Protein AF-A0A4Q6F497-F1 (afdb_monomer)

pLDDT: mean 84.54, std 14.27, range [43.69, 97.69]

Nearest PDB structures (foldseek):
  8fdb-assembly1_A  TM=6.040E-01  e=4.343E-02  Shewanella denitrificans OS217
  6r4f-assembly1_A  TM=5.691E-01  e=4.961E-02  Homo sapiens
  6svq-assembly1_A  TM=5.811E-01  e=2.007E-01  Homo sapiens
  6r4e-assembly1_A  TM=5.664E-01  e=3.199E-01  Homo sapiens
  6r4i-assembly1_A  TM=5.795E-01  e=5.097E-01  Homo sapiens

Radius of gyration: 20.99 Å; Cα contacts (8 Å, |Δi|>4): 138; chains: 1; bounding box: 47×22×64 Å

Foldseek 3Di:
DAEEEEEQDCVPDDPDDDRYHYDYLVCCVPPVVNQQDLAYEYEYPYPDCDPPDSSVVSQVSNVVSNHHYVVHNVVSVVCVPPDPVVVCVVVVVVVVCVVCVPPPDPDDDD

Sequence (110 aa):
MKNLIVVESVDEWPKQLGDFEVVSDIDYFIEDHFQESKNYRVFNLCRSYRYQTSGYYVSLLAAARGQKPIPSLSTIQEMKTKAFVKITSDNLDALVQKSLADIKSDTFEL

Solvent-accessible surface area (backbone atoms only — not comparable to full-atom values): 6392 Å² total; per-residue (Å²): 122,48,45,34,36,34,21,78,58,58,86,87,46,74,96,69,56,83,86,41,47,78,42,30,49,66,54,61,71,69,42,61,75,62,63,77,47,46,54,37,37,33,38,61,62,34,95,44,64,49,86,95,30,70,38,32,49,53,23,45,50,29,47,75,51,57,24,49,31,40,65,36,52,68,55,50,54,52,53,59,70,64,60,56,57,55,65,50,44,62,56,46,53,53,50,51,52,62,71,49,65,82,63,90,62,101,71,88,87,134

Structure (mmCIF, N/CA/C/O backbone):
data_AF-A0A4Q6F497-F1
#
_entry.id   AF-A0A4Q6F497-F1
#
loop_
_atom_site.group_PDB
_atom_site.id
_atom_site.type_symbol
_atom_site.label_atom_id
_atom_site.label_alt_id
_atom_site.label_comp_id
_atom_site.label_asym_id
_atom_site.label_entity_id
_atom_site.label_seq_id
_atom_site.pdbx_PDB_ins_code
_atom_site.Cartn_x
_atom_site.Cartn_y
_atom_site.Cartn_z
_atom_site.occupancy
_atom_site.B_iso_or_equiv
_atom_site.auth_seq_id
_atom_site.auth_comp_id
_atom_site.auth_asym_id
_atom_site.auth_atom_id
_atom_site.pdbx_PDB_model_num
ATOM 1 N N . MET A 1 1 ? 5.674 11.459 -14.093 1.00 83.69 1 MET A N 1
ATOM 2 C CA . MET A 1 1 ? 5.154 10.814 -12.875 1.00 83.69 1 MET A CA 1
ATOM 3 C C . MET A 1 1 ? 4.195 9.730 -13.308 1.00 83.69 1 MET A C 1
ATOM 5 O O . MET A 1 1 ? 3.256 10.054 -14.019 1.00 83.69 1 MET A O 1
ATOM 9 N N . LYS A 1 2 ? 4.498 8.470 -12.993 1.00 92.81 2 LYS A N 1
ATOM 10 C CA . LYS A 1 2 ? 3.705 7.294 -13.373 1.00 92.81 2 LYS A CA 1
ATOM 11 C C . LYS A 1 2 ? 2.651 7.010 -12.300 1.00 92.81 2 LYS A C 1
ATOM 13 O O . LYS A 1 2 ? 2.933 7.213 -11.116 1.00 92.81 2 LYS A O 1
ATOM 18 N N . ASN A 1 3 ? 1.465 6.565 -12.704 1.00 94.75 3 ASN A N 1
ATOM 19 C CA . ASN A 1 3 ? 0.407 6.165 -11.781 1.00 94.75 3 ASN A CA 1
ATOM 20 C C . ASN A 1 3 ? 0.446 4.647 -11.604 1.00 94.75 3 ASN A C 1
ATOM 22 O O . ASN A 1 3 ? 0.376 3.914 -12.586 1.00 94.75 3 ASN A O 1
ATOM 26 N N . LEU A 1 4 ? 0.551 4.206 -10.357 1.00 94.94 4 LEU A N 1
ATOM 27 C CA . LEU A 1 4 ? 0.640 2.800 -9.985 1.00 94.94 4 LEU A CA 1
ATOM 28 C C . LEU A 1 4 ? -0.489 2.480 -9.013 1.00 94.94 4 LEU A C 1
ATOM 30 O O . LEU A 1 4 ? -0.647 3.192 -8.026 1.00 94.94 4 LEU A O 1
ATOM 34 N N . ILE A 1 5 ? -1.254 1.432 -9.271 1.00 95.75 5 ILE A N 1
ATOM 35 C CA . ILE A 1 5 ? -2.236 0.863 -8.353 1.00 95.75 5 ILE A CA 1
ATOM 36 C C . ILE A 1 5 ? -1.633 -0.398 -7.749 1.00 95.75 5 ILE A C 1
ATOM 38 O O . ILE A 1 5 ? -1.172 -1.273 -8.476 1.00 95.75 5 ILE A O 1
ATOM 42 N N . VAL A 1 6 ? -1.660 -0.489 -6.423 1.00 96.25 6 VAL A N 1
ATOM 43 C CA . VAL A 1 6 ? -1.170 -1.656 -5.682 1.00 96.25 6 VAL A CA 1
ATOM 44 C C . VAL A 1 6 ? -2.338 -2.308 -4.957 1.00 96.25 6 VAL A C 1
ATOM 46 O O . VAL A 1 6 ? -3.076 -1.628 -4.236 1.00 96.25 6 VAL A O 1
ATOM 49 N N . VAL A 1 7 ? -2.517 -3.610 -5.172 1.00 95.81 7 VAL A N 1
ATOM 50 C CA . VAL A 1 7 ? -3.662 -4.406 -4.698 1.00 95.81 7 VAL A CA 1
ATOM 51 C C . VAL A 1 7 ? -3.186 -5.742 -4.128 1.00 95.81 7 VAL A C 1
ATOM 53 O O . VAL A 1 7 ? -2.109 -6.205 -4.464 1.00 95.81 7 VAL A O 1
ATOM 56 N N . GLU A 1 8 ? -3.974 -6.394 -3.271 1.00 93.81 8 GLU A N 1
ATOM 57 C CA . GLU A 1 8 ? -3.596 -7.714 -2.714 1.00 93.81 8 GLU A CA 1
ATOM 58 C C . GLU A 1 8 ? -3.767 -8.861 -3.726 1.00 93.81 8 GLU A C 1
ATOM 60 O O . GLU A 1 8 ? -3.072 -9.869 -3.666 1.00 93.81 8 GLU A O 1
ATOM 65 N N . SER A 1 9 ? -4.707 -8.727 -4.664 1.00 91.25 9 SER A N 1
ATOM 66 C CA . SER A 1 9 ? -4.927 -9.690 -5.743 1.00 91.25 9 SER A CA 1
ATOM 67 C C . SER A 1 9 ? -5.299 -8.939 -7.011 1.00 91.25 9 SER A C 1
ATOM 69 O O . SER A 1 9 ? -6.237 -8.141 -7.016 1.00 91.25 9 SER A O 1
ATOM 71 N N . VAL A 1 10 ? -4.555 -9.196 -8.084 1.00 90.25 10 VAL A N 1
ATOM 72 C CA . VAL A 1 10 ? -4.787 -8.595 -9.403 1.00 90.25 10 VAL A CA 1
ATOM 73 C C . VAL A 1 10 ? -5.961 -9.237 -10.147 1.00 90.25 10 VAL A C 1
ATOM 75 O O . VAL A 1 10 ? -6.502 -8.621 -11.060 1.00 90.25 10 VAL A O 1
ATOM 78 N N . ASP A 1 11 ? -6.402 -10.433 -9.741 1.00 88.00 11 ASP A N 1
ATOM 79 C CA . ASP A 1 11 ? -7.484 -11.175 -10.409 1.00 88.00 11 ASP A CA 1
ATOM 80 C C . ASP A 1 11 ? -8.843 -10.467 -10.298 1.00 88.00 11 ASP A C 1
ATOM 82 O O . ASP A 1 11 ? -9.714 -10.624 -11.153 1.00 88.00 11 ASP A O 1
ATOM 86 N N . GLU A 1 12 ? -9.016 -9.656 -9.252 1.00 83.19 12 GLU A N 1
ATOM 87 C CA . GLU A 1 12 ? -10.222 -8.858 -9.004 1.00 83.19 12 GLU A CA 1
ATOM 88 C C . GLU A 1 12 ? -10.207 -7.508 -9.745 1.00 83.19 12 GLU A C 1
ATOM 90 O O . GLU A 1 12 ? -11.148 -6.721 -9.617 1.00 83.19 12 GLU A O 1
ATOM 95 N N . TRP A 1 13 ? -9.155 -7.224 -10.523 1.00 84.38 13 TRP A N 1
ATOM 96 C CA . TRP A 1 13 ? -8.945 -5.939 -11.185 1.00 84.38 13 TRP A CA 1
ATOM 97 C C . TRP A 1 13 ? -9.036 -6.038 -12.713 1.00 84.38 13 TRP A C 1
ATOM 99 O O . TRP A 1 13 ? -8.640 -7.039 -13.315 1.00 84.38 13 TRP A O 1
ATOM 109 N N . PRO A 1 14 ? -9.532 -4.987 -13.392 1.00 81.88 14 PRO A N 1
ATOM 110 C CA . PRO A 1 14 ? -9.475 -4.918 -14.846 1.00 81.88 14 PRO A CA 1
ATOM 111 C C . PRO A 1 14 ? -8.024 -5.004 -15.330 1.00 81.88 14 PRO A C 1
ATOM 113 O O . PRO A 1 14 ? -7.167 -4.265 -14.850 1.00 81.88 14 PRO A O 1
ATOM 116 N N . LYS A 1 15 ? -7.760 -5.843 -16.340 1.00 68.44 15 LYS A N 1
ATOM 117 C CA . LYS A 1 15 ? -6.412 -6.016 -16.921 1.00 68.44 15 LYS A CA 1
ATOM 118 C C . LYS A 1 15 ? -5.808 -4.729 -17.492 1.00 68.44 15 LYS A C 1
ATOM 120 O O . LYS A 1 15 ? -4.599 -4.655 -17.672 1.00 68.44 15 LYS A O 1
ATOM 125 N N . GLN A 1 16 ? -6.639 -3.736 -17.809 1.00 66.69 16 GLN A N 1
ATOM 126 C CA . GLN A 1 16 ? -6.189 -2.430 -18.266 1.00 66.69 16 GLN A CA 1
ATOM 127 C C . GLN A 1 16 ? -7.110 -1.349 -17.703 1.00 66.69 16 GLN A C 1
ATOM 129 O O . GLN A 1 16 ? -8.311 -1.337 -17.980 1.00 66.69 16 GLN A O 1
ATOM 134 N N . LEU A 1 17 ? -6.543 -0.443 -16.908 1.00 79.38 17 LEU A N 1
ATOM 135 C CA . LEU A 1 17 ? -7.250 0.687 -16.316 1.00 79.38 17 LEU A CA 1
ATOM 136 C C . LEU A 1 17 ? -6.627 1.993 -16.824 1.00 79.38 17 LEU A C 1
ATOM 138 O O . LEU A 1 17 ? -5.937 2.695 -16.094 1.00 79.38 17 LEU A O 1
ATOM 142 N N . GLY A 1 18 ? -6.835 2.302 -18.106 1.00 85.75 18 GLY A N 1
ATOM 143 C CA . GLY A 1 18 ? -6.256 3.492 -18.740 1.00 85.75 18 GLY A CA 1
ATOM 144 C C . GLY A 1 18 ? -4.728 3.538 -18.607 1.00 85.75 18 GLY A C 1
ATOM 145 O O . GLY A 1 18 ? -4.055 2.563 -18.929 1.00 85.75 18 GLY A O 1
ATOM 146 N N . ASP A 1 19 ? -4.205 4.657 -18.098 1.00 87.06 19 ASP A N 1
ATOM 147 C CA . ASP A 1 19 ? -2.765 4.901 -17.904 1.00 87.06 19 ASP A CA 1
ATOM 148 C C . ASP A 1 19 ? -2.224 4.398 -16.548 1.00 87.06 19 ASP A C 1
ATOM 150 O O . ASP A 1 19 ? -1.155 4.828 -16.101 1.00 87.06 19 ASP A O 1
ATOM 154 N N . PHE A 1 20 ? -2.982 3.554 -15.842 1.00 90.81 20 PHE A N 1
ATOM 155 C CA . PHE A 1 20 ? -2.573 2.997 -14.556 1.00 90.81 20 PHE A CA 1
ATOM 156 C C . PHE A 1 20 ? -1.972 1.609 -14.739 1.00 90.81 20 PHE A C 1
ATOM 158 O O . PHE A 1 20 ? -2.583 0.712 -15.320 1.00 90.81 20 PHE A O 1
ATOM 165 N N . GLU A 1 21 ? -0.786 1.432 -14.175 1.00 91.88 21 GLU A N 1
ATOM 166 C CA . GLU A 1 21 ? -0.180 0.124 -13.972 1.00 91.88 21 GLU A CA 1
ATOM 167 C C . GLU A 1 21 ? -0.785 -0.493 -12.705 1.00 91.88 21 GLU A C 1
ATOM 169 O O . GLU A 1 21 ? -0.828 0.173 -11.672 1.00 91.88 21 GLU A O 1
ATOM 174 N N . VAL A 1 22 ? -1.306 -1.719 -12.783 1.00 93.44 22 VAL A N 1
ATOM 175 C CA . VAL A 1 22 ? -1.898 -2.434 -11.640 1.00 93.44 22 VAL A CA 1
ATOM 176 C C . VAL A 1 22 ? -0.983 -3.595 -11.287 1.00 93.44 22 VAL A C 1
ATOM 178 O O . VAL A 1 22 ? -0.715 -4.436 -12.141 1.00 93.44 22 VAL A O 1
ATOM 181 N N . VAL A 1 23 ? -0.525 -3.650 -10.039 1.00 94.50 23 VAL A N 1
ATOM 182 C CA . VAL A 1 23 ? 0.379 -4.698 -9.548 1.00 94.50 23 VAL A CA 1
ATOM 183 C C . VAL A 1 23 ? -0.078 -5.254 -8.212 1.00 94.50 23 VAL A C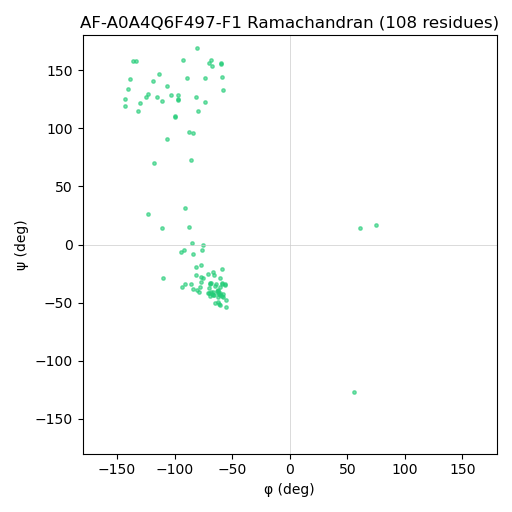 1
ATOM 185 O O . VAL A 1 23 ? -0.800 -4.588 -7.460 1.00 94.50 23 VAL A O 1
ATOM 188 N N . SER A 1 24 ? 0.368 -6.471 -7.905 1.00 96.06 24 SER A N 1
ATOM 189 C CA . SER A 1 24 ? 0.188 -7.014 -6.567 1.00 96.06 24 SER A CA 1
ATOM 190 C C . SER A 1 24 ? 1.084 -6.287 -5.554 1.00 96.06 24 SER A C 1
ATOM 192 O O . SER A 1 24 ? 2.111 -5.694 -5.896 1.00 96.06 24 SER A O 1
ATOM 194 N N . ASP A 1 25 ? 0.702 -6.323 -4.283 1.00 96.44 25 ASP A N 1
ATOM 195 C CA . ASP A 1 25 ? 1.526 -5.851 -3.173 1.00 96.44 25 ASP A CA 1
ATOM 196 C C . ASP A 1 25 ? 2.854 -6.615 -3.071 1.00 96.44 25 ASP A C 1
ATOM 198 O O . ASP A 1 25 ? 3.886 -6.002 -2.795 1.00 96.44 25 ASP A O 1
ATOM 202 N N . ILE A 1 26 ? 2.846 -7.917 -3.364 1.00 95.94 26 ILE A N 1
ATOM 203 C CA . ILE A 1 26 ? 4.040 -8.767 -3.434 1.00 95.94 26 ILE A CA 1
ATOM 204 C C . ILE A 1 26 ? 5.009 -8.258 -4.509 1.00 95.94 26 ILE A C 1
ATOM 206 O O . ILE A 1 26 ? 6.178 -8.010 -4.200 1.00 95.94 26 ILE A O 1
ATOM 210 N N 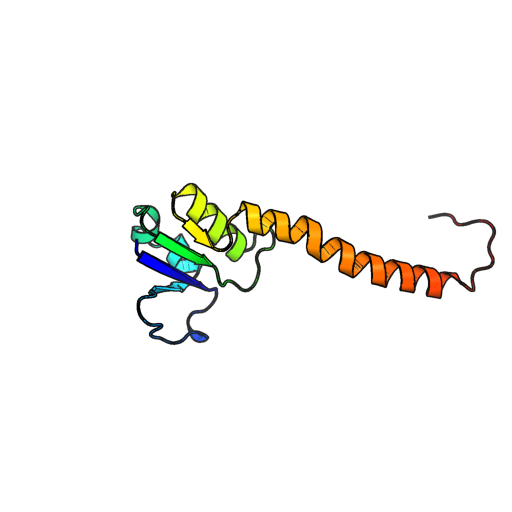. ASP A 1 27 ? 4.533 -8.046 -5.736 1.00 95.88 27 ASP A N 1
ATOM 211 C CA . ASP A 1 27 ? 5.366 -7.566 -6.850 1.00 95.88 27 ASP A CA 1
ATOM 212 C C . ASP A 1 27 ? 5.936 -6.177 -6.540 1.00 95.88 27 ASP A C 1
ATOM 214 O O . ASP A 1 27 ? 7.130 -5.921 -6.700 1.00 95.88 27 ASP A O 1
ATOM 218 N N . TYR A 1 28 ? 5.115 -5.295 -5.963 1.00 96.25 28 TYR A N 1
ATOM 219 C CA . TYR A 1 28 ? 5.546 -3.972 -5.516 1.00 96.25 28 TYR A CA 1
ATOM 220 C C . TYR A 1 28 ? 6.659 -4.004 -4.441 1.00 96.25 28 TYR A C 1
ATOM 222 O O . TYR A 1 28 ? 7.465 -3.065 -4.321 1.00 96.25 28 TYR A O 1
ATOM 230 N N . PHE A 1 29 ? 6.714 -5.059 -3.623 1.00 95.19 29 PHE A N 1
ATOM 231 C CA . PHE A 1 29 ? 7.766 -5.235 -2.623 1.00 95.19 29 PHE A CA 1
ATOM 232 C C . PHE A 1 29 ? 9.059 -5.791 -3.210 1.00 95.19 29 PHE A C 1
ATOM 234 O O . PHE A 1 29 ? 10.125 -5.347 -2.782 1.00 95.19 29 PHE A O 1
ATOM 241 N N . ILE A 1 30 ? 8.961 -6.738 -4.145 1.00 94.50 30 ILE A N 1
ATOM 242 C CA . ILE A 1 30 ? 10.096 -7.542 -4.610 1.00 94.50 30 ILE A CA 1
ATOM 243 C C . ILE A 1 30 ? 10.753 -6.938 -5.852 1.00 94.50 30 ILE A C 1
ATOM 245 O O . ILE A 1 30 ? 11.975 -6.979 -5.959 1.00 94.50 30 ILE A O 1
ATOM 249 N N . GLU A 1 31 ? 9.995 -6.352 -6.778 1.00 94.50 31 GLU A N 1
ATOM 250 C CA . GLU A 1 31 ? 10.564 -5.900 -8.046 1.00 94.50 31 GLU A CA 1
ATOM 251 C C . GLU A 1 31 ? 11.415 -4.627 -7.901 1.00 94.50 31 GLU A C 1
ATOM 253 O O . GLU A 1 31 ? 10.945 -3.567 -7.475 1.00 94.50 31 GLU A O 1
ATOM 258 N N . ASP A 1 32 ? 12.680 -4.715 -8.323 1.00 91.31 32 ASP A N 1
ATOM 259 C CA . ASP A 1 32 ? 13.695 -3.661 -8.165 1.00 91.31 32 ASP A CA 1
ATOM 260 C C . ASP A 1 32 ? 13.301 -2.332 -8.820 1.00 91.31 32 ASP A C 1
ATOM 262 O O . ASP A 1 32 ? 13.578 -1.248 -8.299 1.00 91.31 32 ASP A O 1
ATOM 266 N N . HIS A 1 33 ? 12.569 -2.388 -9.930 1.00 89.94 33 HIS A N 1
ATOM 267 C CA . HIS A 1 33 ? 12.190 -1.199 -10.684 1.00 89.94 33 HIS A CA 1
ATOM 268 C C . HIS A 1 33 ? 11.221 -0.275 -9.905 1.00 89.94 33 HIS A C 1
ATOM 270 O O . HIS A 1 33 ? 11.188 0.942 -10.143 1.00 89.94 33 HIS A O 1
ATOM 276 N N . PHE A 1 34 ? 10.466 -0.814 -8.935 1.00 91.50 34 PHE A N 1
ATOM 277 C CA . PHE A 1 34 ? 9.675 -0.028 -7.980 1.00 91.50 34 PHE A CA 1
ATOM 278 C C . PHE A 1 34 ? 10.509 0.513 -6.816 1.00 91.50 34 PHE A C 1
ATOM 280 O O . PHE A 1 34 ? 10.081 1.456 -6.150 1.00 91.50 34 PHE A O 1
ATOM 287 N N . GLN A 1 35 ? 11.684 -0.052 -6.550 1.00 88.56 35 GLN A N 1
ATOM 288 C CA . GLN A 1 35 ? 12.572 0.379 -5.469 1.00 88.56 35 GLN A CA 1
ATOM 289 C C . GLN A 1 35 ? 13.457 1.554 -5.898 1.00 88.56 35 GLN A C 1
ATOM 291 O O . GLN A 1 35 ? 13.667 2.488 -5.124 1.00 88.56 35 GLN A O 1
ATOM 296 N N . GLU A 1 36 ? 13.935 1.539 -7.142 1.00 85.62 36 GLU A N 1
ATOM 297 C CA . GLU A 1 36 ? 14.905 2.512 -7.661 1.00 85.62 36 GLU A CA 1
ATOM 298 C C . GLU A 1 36 ? 14.267 3.838 -8.111 1.00 85.62 36 GLU A C 1
ATOM 300 O O . GLU A 1 36 ? 14.901 4.898 -8.089 1.00 85.62 36 GLU A O 1
ATOM 305 N N . SER A 1 37 ? 12.992 3.813 -8.509 1.00 85.06 37 SER A N 1
ATOM 306 C CA . SER A 1 37 ? 12.310 4.976 -9.082 1.00 85.06 37 SER A CA 1
ATOM 307 C C . SER A 1 37 ? 11.487 5.753 -8.052 1.00 85.06 37 SER A C 1
ATOM 309 O O . SER A 1 37 ? 10.548 5.248 -7.435 1.00 85.06 37 SER A O 1
ATOM 311 N N . LYS A 1 38 ? 11.768 7.058 -7.950 1.00 86.38 38 LYS A N 1
ATOM 312 C CA . LYS A 1 38 ? 11.002 8.013 -7.125 1.00 86.38 38 LYS A CA 1
ATOM 313 C C . LYS A 1 38 ? 9.751 8.559 -7.825 1.00 86.38 38 LYS A C 1
ATOM 315 O O . LYS A 1 38 ? 8.959 9.280 -7.227 1.00 86.38 38 LYS A O 1
ATOM 320 N N . ASN A 1 39 ? 9.564 8.267 -9.113 1.00 92.38 39 ASN A N 1
ATOM 321 C CA . ASN A 1 39 ? 8.596 8.964 -9.966 1.00 92.38 39 ASN A CA 1
ATOM 322 C C . ASN A 1 39 ? 7.205 8.303 -9.997 1.00 92.38 39 ASN A C 1
ATOM 324 O O . ASN A 1 39 ? 6.518 8.389 -11.019 1.00 92.38 39 ASN A O 1
ATOM 328 N N . TYR A 1 40 ? 6.791 7.659 -8.902 1.00 95.88 40 TYR A N 1
ATOM 329 C CA . TYR A 1 40 ? 5.500 6.977 -8.786 1.00 95.88 40 TYR A CA 1
ATOM 330 C C . TYR A 1 40 ? 4.516 7.735 -7.893 1.00 95.88 40 TYR A C 1
ATOM 332 O O . TYR A 1 40 ? 4.853 8.223 -6.808 1.00 95.88 40 TYR A O 1
ATOM 340 N N . ARG A 1 41 ? 3.269 7.820 -8.360 1.00 96.56 41 ARG A N 1
ATOM 341 C CA . ARG A 1 41 ? 2.091 8.094 -7.539 1.00 96.56 41 ARG A CA 1
ATOM 342 C C . ARG A 1 41 ? 1.416 6.753 -7.271 1.00 96.56 41 ARG A C 1
ATOM 344 O O . ARG A 1 41 ? 0.902 6.144 -8.203 1.00 96.56 41 ARG A O 1
ATOM 351 N N . VAL A 1 42 ? 1.467 6.305 -6.022 1.00 97.19 42 VAL A N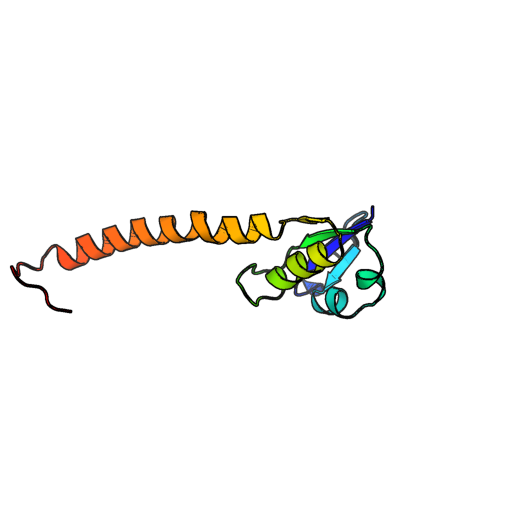 1
ATOM 352 C CA . VAL A 1 42 ? 1.045 4.962 -5.614 1.00 97.19 42 VAL A CA 1
ATOM 353 C C . VAL A 1 42 ? -0.356 5.040 -5.0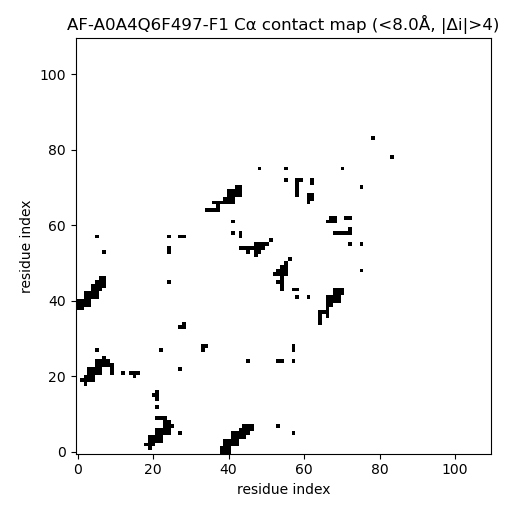27 1.00 97.19 42 VAL A C 1
ATOM 355 O O . VAL A 1 42 ? -0.550 5.583 -3.946 1.00 97.19 42 VAL A O 1
ATOM 358 N N . PHE A 1 43 ? -1.334 4.514 -5.742 1.00 96.94 43 PHE A N 1
ATOM 359 C CA . PHE A 1 43 ? -2.701 4.322 -5.290 1.00 96.94 43 PHE A CA 1
ATOM 360 C C . PHE A 1 43 ? -2.769 2.969 -4.596 1.00 96.94 43 PHE A C 1
ATOM 362 O O . PHE A 1 43 ? -2.848 1.918 -5.225 1.00 96.94 43 PHE A O 1
ATOM 369 N N . ASN A 1 44 ? -2.672 3.005 -3.278 1.00 97.00 44 ASN A N 1
ATOM 370 C CA . ASN A 1 44 ? -2.774 1.816 -2.461 1.00 97.00 44 ASN A CA 1
ATOM 371 C C . ASN A 1 44 ? -4.255 1.478 -2.318 1.00 97.00 44 ASN A C 1
ATOM 373 O O . ASN A 1 44 ? -5.002 2.279 -1.768 1.00 97.00 44 ASN A O 1
ATOM 377 N N . LEU A 1 45 ? -4.677 0.343 -2.867 1.00 95.62 45 LEU A N 1
ATOM 378 C CA . LEU A 1 45 ? -6.058 -0.141 -2.849 1.00 95.62 45 LEU A CA 1
ATOM 379 C C . LEU A 1 45 ? -6.127 -1.540 -2.214 1.00 95.62 45 LEU A C 1
ATOM 381 O O . LEU A 1 45 ? -7.044 -2.314 -2.485 1.00 95.62 45 LEU A O 1
ATOM 385 N N . CYS A 1 46 ? -5.162 -1.856 -1.341 1.00 95.06 46 CYS A N 1
ATOM 386 C CA . CYS A 1 46 ? -5.195 -3.036 -0.484 1.00 95.06 46 CYS A CA 1
ATOM 387 C C . CYS A 1 46 ? -6.429 -3.016 0.436 1.00 95.06 46 CYS A C 1
ATOM 389 O O . CYS A 1 46 ? -6.980 -1.962 0.770 1.00 95.06 46 CYS A O 1
ATOM 391 N N . ARG A 1 47 ? -6.857 -4.197 0.892 1.00 92.19 47 ARG A N 1
ATOM 392 C CA . ARG A 1 47 ? -8.118 -4.376 1.631 1.00 92.19 47 ARG A CA 1
ATOM 393 C C . ARG A 1 47 ? -8.059 -3.793 3.039 1.00 92.19 47 ARG A C 1
ATOM 395 O O . ARG A 1 47 ? -9.090 -3.452 3.617 1.00 92.19 47 ARG A O 1
ATOM 402 N N . SER A 1 48 ? -6.862 -3.694 3.616 1.00 90.81 48 SER A N 1
ATOM 403 C CA . SER A 1 48 ? -6.648 -3.203 4.976 1.00 90.81 48 SER A CA 1
ATOM 404 C C . SER A 1 48 ? -5.435 -2.278 5.083 1.00 90.81 48 SER A C 1
ATOM 406 O O . SER A 1 48 ? -4.374 -2.547 4.535 1.00 90.81 48 SER A O 1
ATOM 408 N N . TYR A 1 49 ? -5.572 -1.247 5.925 1.00 91.88 49 TYR A N 1
ATOM 409 C CA . TYR A 1 49 ? -4.489 -0.341 6.336 1.00 91.88 49 TYR A CA 1
ATOM 410 C C . TYR A 1 49 ? -4.095 -0.501 7.818 1.00 91.88 49 TYR A C 1
ATOM 412 O O . TYR A 1 49 ? -3.438 0.362 8.420 1.00 91.88 49 TYR A O 1
ATOM 420 N N . ARG A 1 50 ? -4.527 -1.592 8.471 1.00 89.56 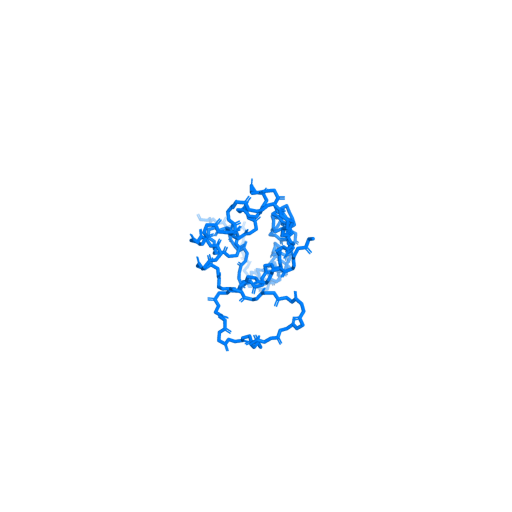50 ARG A N 1
ATOM 421 C CA . ARG A 1 50 ? -4.137 -1.907 9.856 1.00 89.56 50 ARG A CA 1
ATOM 422 C C . ARG A 1 50 ? -2.622 -2.054 9.988 1.00 89.56 50 ARG A C 1
ATOM 424 O O . ARG A 1 50 ? -1.912 -2.299 9.021 1.00 89.56 50 ARG A O 1
ATOM 431 N N . TYR A 1 51 ? -2.116 -1.833 11.199 1.00 87.88 51 TYR A N 1
ATOM 432 C CA . TYR A 1 51 ? -0.680 -1.969 11.442 1.00 87.88 51 TYR A CA 1
ATOM 433 C C . TYR A 1 51 ? -0.246 -3.397 11.093 1.00 87.88 51 TYR A C 1
ATOM 435 O O . TYR A 1 51 ? -1.039 -4.320 11.265 1.00 87.88 51 TYR A O 1
ATOM 443 N N . GLN A 1 52 ? 0.963 -3.542 10.549 1.00 89.19 52 GLN A N 1
ATOM 444 C CA . GLN A 1 52 ? 1.512 -4.815 10.064 1.00 89.19 52 GLN A CA 1
ATOM 445 C C . GLN A 1 52 ? 0.732 -5.507 8.927 1.00 89.19 52 GLN A C 1
ATOM 447 O O . GLN A 1 52 ? 1.001 -6.664 8.625 1.00 89.19 52 GLN A O 1
ATOM 452 N N . THR A 1 53 ? -0.200 -4.823 8.256 1.00 94.12 53 THR A N 1
ATOM 453 C CA . THR A 1 53 ? -0.830 -5.354 7.029 1.00 94.12 53 THR A CA 1
ATOM 454 C C . THR A 1 53 ? -0.088 -4.896 5.777 1.00 94.12 53 THR A C 1
ATOM 456 O O . THR A 1 53 ? 0.625 -3.890 5.825 1.00 94.12 53 THR A O 1
ATOM 459 N N . SER A 1 54 ? -0.251 -5.606 4.656 1.00 95.56 54 SER A N 1
ATOM 460 C CA . SER A 1 54 ? 0.438 -5.266 3.406 1.00 95.56 54 SER A CA 1
ATOM 461 C C . SER A 1 54 ? 0.119 -3.845 2.951 1.00 95.56 54 SER A C 1
ATOM 463 O O . SER A 1 54 ? 1.042 -3.068 2.721 1.00 95.56 54 SER A O 1
ATOM 465 N N . GLY A 1 55 ? -1.152 -3.434 2.993 1.00 95.88 55 GLY A N 1
ATOM 466 C CA . GLY A 1 55 ? -1.551 -2.055 2.706 1.00 95.88 55 GLY A CA 1
ATOM 467 C C . GLY A 1 55 ? -0.851 -1.015 3.591 1.00 95.88 55 GLY A C 1
ATOM 468 O O . GLY A 1 55 ? -0.479 0.053 3.116 1.00 95.88 55 GLY A O 1
ATOM 469 N N . TYR A 1 56 ? -0.564 -1.302 4.862 1.00 95.69 56 TYR A N 1
ATOM 470 C CA . TYR A 1 56 ? 0.239 -0.381 5.678 1.00 95.69 56 TYR A CA 1
ATOM 471 C C . TYR A 1 56 ? 1.685 -0.276 5.174 1.00 95.69 56 TYR A C 1
ATOM 473 O O . TYR A 1 56 ? 2.228 0.827 5.063 1.00 95.69 56 TYR A O 1
ATOM 481 N N . TYR A 1 57 ? 2.299 -1.411 4.835 1.00 96.75 57 TYR A N 1
ATOM 482 C CA . TYR A 1 57 ? 3.669 -1.454 4.331 1.00 96.75 57 TYR A CA 1
ATOM 483 C C . TYR A 1 57 ? 3.819 -0.850 2.934 1.00 96.75 57 TYR A C 1
ATOM 485 O O . TYR A 1 57 ? 4.818 -0.177 2.695 1.00 96.75 57 TYR A O 1
ATOM 493 N N . VAL A 1 58 ? 2.827 -0.983 2.049 1.00 97.69 58 VAL A N 1
ATOM 494 C CA . VAL A 1 58 ? 2.820 -0.332 0.728 1.00 97.69 58 VAL A CA 1
ATOM 495 C C . VAL A 1 58 ? 2.994 1.179 0.875 1.00 97.69 58 VAL A C 1
ATOM 497 O O . VAL A 1 58 ? 3.935 1.749 0.318 1.00 97.69 58 VAL A O 1
ATOM 500 N N . SER A 1 59 ? 2.152 1.834 1.683 1.00 97.12 59 SER A N 1
ATOM 501 C CA . SER A 1 59 ? 2.243 3.287 1.887 1.00 97.12 59 SER A CA 1
ATOM 502 C C . SER A 1 59 ? 3.492 3.707 2.671 1.00 97.12 59 SER A C 1
ATOM 504 O O . SER A 1 59 ? 4.047 4.771 2.395 1.00 97.12 59 SER A O 1
ATOM 506 N N . LEU A 1 60 ? 3.965 2.890 3.621 1.00 96.62 60 LEU A N 1
ATOM 507 C CA . LEU A 1 60 ? 5.205 3.149 4.366 1.00 96.62 60 LEU A CA 1
ATOM 508 C C . LEU A 1 60 ? 6.436 3.107 3.450 1.00 96.62 60 LEU A C 1
ATOM 510 O O . LEU A 1 60 ? 7.238 4.041 3.450 1.00 96.62 60 LEU A O 1
ATOM 514 N N . LEU A 1 61 ? 6.571 2.046 2.652 1.00 96.19 61 LEU A N 1
ATOM 515 C CA . LEU A 1 61 ? 7.686 1.872 1.726 1.00 96.19 61 LEU A CA 1
ATOM 516 C C . LEU A 1 61 ? 7.646 2.910 0.609 1.00 96.19 61 LEU A C 1
ATOM 518 O O . LEU A 1 61 ? 8.682 3.484 0.296 1.00 96.19 61 LEU A O 1
ATOM 522 N N . ALA A 1 62 ? 6.465 3.214 0.061 1.00 96.69 62 ALA A N 1
ATOM 523 C CA . ALA A 1 62 ? 6.308 4.282 -0.926 1.00 96.69 62 ALA A CA 1
ATOM 524 C C . ALA A 1 62 ? 6.843 5.618 -0.386 1.00 96.69 62 ALA A C 1
ATOM 526 O O . ALA A 1 62 ? 7.640 6.282 -1.049 1.00 96.69 62 ALA A O 1
ATOM 527 N N . ALA A 1 63 ? 6.464 5.988 0.843 1.00 95.50 63 ALA A N 1
ATOM 528 C CA . ALA A 1 63 ? 6.950 7.207 1.482 1.00 95.50 63 ALA A CA 1
ATOM 529 C C . ALA A 1 63 ? 8.475 7.181 1.701 1.00 95.50 63 ALA A C 1
ATOM 531 O O . ALA A 1 63 ? 9.154 8.150 1.364 1.00 95.50 63 ALA A O 1
ATOM 532 N N . ALA A 1 64 ? 9.026 6.067 2.197 1.00 94.50 64 ALA A N 1
ATOM 533 C CA . ALA A 1 64 ? 10.467 5.904 2.419 1.00 94.50 64 ALA A CA 1
ATOM 534 C C . ALA A 1 64 ? 11.284 5.955 1.114 1.00 94.50 64 ALA A C 1
ATOM 536 O O . ALA A 1 64 ? 12.386 6.501 1.088 1.00 94.50 64 ALA A O 1
ATOM 537 N N . ARG A 1 65 ? 10.720 5.448 0.013 1.00 94.31 65 ARG A N 1
ATOM 538 C CA . ARG A 1 65 ? 11.299 5.498 -1.339 1.00 94.31 65 ARG A CA 1
ATOM 539 C C . ARG A 1 65 ? 11.161 6.881 -1.996 1.00 94.31 65 ARG A C 1
ATOM 541 O O . ARG A 1 65 ? 11.680 7.098 -3.086 1.00 94.31 65 ARG A O 1
ATOM 548 N N . GLY A 1 66 ? 10.479 7.840 -1.362 1.00 93.75 66 GLY A N 1
ATOM 549 C CA . GLY A 1 66 ? 10.227 9.171 -1.926 1.00 93.75 66 GLY A CA 1
ATOM 550 C C . GLY A 1 66 ? 9.149 9.196 -3.016 1.00 93.75 66 GLY A C 1
ATOM 551 O O . GLY A 1 66 ? 9.062 10.165 -3.772 1.00 93.75 66 GLY A O 1
ATOM 552 N N . GLN A 1 67 ? 8.335 8.144 -3.105 1.00 96.62 67 GLN A N 1
ATOM 553 C CA . GLN A 1 67 ? 7.142 8.085 -3.946 1.00 96.62 67 GLN A CA 1
ATOM 554 C C . GLN A 1 67 ? 5.970 8.788 -3.248 1.00 96.62 67 GLN A C 1
ATOM 556 O O . GLN A 1 67 ? 6.038 9.129 -2.065 1.00 96.62 67 GLN A O 1
ATOM 561 N N . LYS A 1 68 ? 4.871 9.027 -3.974 1.00 96.50 68 LYS A N 1
ATOM 562 C CA . LYS A 1 68 ? 3.677 9.693 -3.422 1.00 96.50 68 LYS A CA 1
ATOM 563 C C . LYS A 1 68 ? 2.534 8.692 -3.214 1.00 96.50 68 LYS A C 1
ATOM 565 O O . LYS A 1 68 ? 1.761 8.498 -4.155 1.00 96.50 68 LYS A O 1
ATOM 570 N N . PRO A 1 69 ? 2.417 8.063 -2.029 1.00 97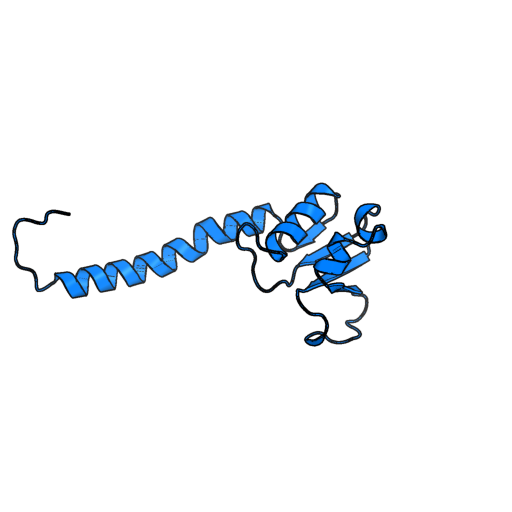.12 69 PRO A N 1
ATOM 571 C CA . PRO A 1 69 ? 1.306 7.174 -1.720 1.00 97.12 69 PRO A CA 1
ATOM 572 C C . PRO A 1 69 ? 0.001 7.932 -1.466 1.00 97.12 69 PRO A C 1
ATOM 574 O O . PRO A 1 69 ? -0.014 9.002 -0.853 1.00 97.12 69 PRO A O 1
ATOM 577 N N . ILE A 1 70 ? -1.098 7.335 -1.908 1.00 96.56 70 ILE A N 1
ATOM 578 C CA . ILE A 1 70 ? -2.475 7.758 -1.687 1.00 96.56 70 ILE A CA 1
ATOM 579 C C . ILE A 1 70 ? -3.247 6.509 -1.225 1.00 96.56 70 ILE A C 1
ATOM 581 O O . ILE A 1 70 ? -3.374 5.574 -2.015 1.00 96.56 70 ILE A O 1
ATOM 585 N N . PRO A 1 71 ? -3.756 6.469 0.020 1.00 95.19 71 PRO A N 1
ATOM 586 C CA . PRO A 1 71 ? -3.561 7.462 1.081 1.00 95.19 71 PRO A CA 1
ATOM 587 C C . PRO A 1 71 ? -2.108 7.520 1.590 1.00 95.19 71 PRO A C 1
ATOM 589 O O . PRO A 1 71 ? -1.363 6.535 1.541 1.00 95.19 71 PRO A O 1
ATOM 592 N N . SER A 1 72 ? -1.708 8.687 2.110 1.00 95.94 72 SER A N 1
ATOM 593 C CA . SER A 1 72 ? -0.390 8.858 2.736 1.00 95.94 72 SER A CA 1
ATOM 594 C C . SER A 1 72 ? -0.287 8.073 4.050 1.00 95.94 72 SER A C 1
ATOM 596 O O . SER A 1 72 ? -1.304 7.765 4.675 1.00 95.94 72 SER A O 1
ATOM 598 N N . LEU A 1 73 ? 0.934 7.778 4.512 1.00 93.00 73 LEU A N 1
ATOM 599 C CA . LEU A 1 73 ? 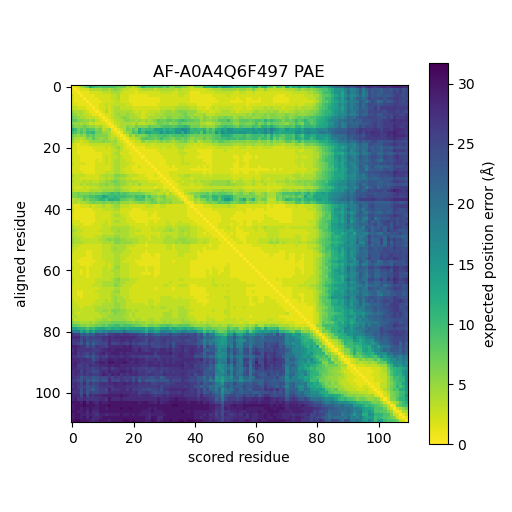1.132 7.088 5.793 1.00 93.00 73 LEU A CA 1
ATOM 600 C C . LEU A 1 73 ? 0.511 7.862 6.969 1.00 93.00 73 LEU A C 1
ATOM 602 O O . LEU A 1 73 ? -0.160 7.264 7.808 1.00 93.00 73 LEU A O 1
ATOM 606 N N . SER A 1 74 ? 0.682 9.186 7.001 1.00 92.12 74 SER A N 1
ATOM 607 C CA . SER A 1 74 ? 0.059 10.055 8.007 1.00 92.12 74 SER A CA 1
ATOM 608 C C . SER A 1 74 ? -1.467 9.976 7.939 1.00 92.12 74 SER A C 1
ATOM 610 O O . SER A 1 74 ? -2.116 9.791 8.964 1.00 92.12 74 SER A O 1
ATOM 612 N N . THR A 1 75 ? -2.042 9.991 6.731 1.00 92.12 75 THR A N 1
ATOM 613 C CA . THR A 1 75 ? -3.490 9.811 6.526 1.00 92.12 75 THR A CA 1
ATOM 614 C C . THR A 1 75 ? -3.974 8.464 7.074 1.00 92.12 75 THR A C 1
ATOM 616 O O . THR A 1 75 ? -4.983 8.414 7.772 1.00 92.12 75 THR A O 1
ATOM 619 N N . ILE A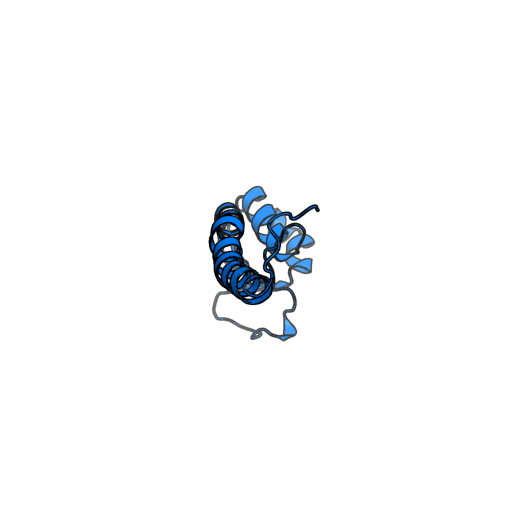 1 76 ? -3.243 7.371 6.827 1.00 90.62 76 ILE A N 1
ATOM 620 C CA . ILE A 1 76 ? -3.573 6.041 7.368 1.00 90.62 76 ILE A CA 1
ATOM 621 C C . ILE A 1 76 ? -3.563 6.039 8.903 1.00 90.62 76 ILE A C 1
ATOM 623 O O . ILE A 1 76 ? -4.429 5.423 9.529 1.00 90.62 76 ILE A O 1
ATOM 627 N N . GLN A 1 77 ? -2.587 6.703 9.523 1.00 88.00 77 GLN A N 1
ATOM 628 C CA . GLN A 1 77 ? -2.510 6.816 10.981 1.00 88.00 77 GLN A CA 1
ATOM 629 C C . GLN A 1 77 ? -3.684 7.631 11.540 1.00 88.00 77 GLN A C 1
ATOM 631 O O . GLN A 1 77 ? -4.326 7.196 12.492 1.00 88.00 77 GLN A O 1
ATOM 636 N N . GLU A 1 78 ? -4.033 8.754 10.912 1.00 85.44 78 GLU A N 1
ATOM 637 C CA . GLU A 1 78 ? -5.172 9.591 11.311 1.00 85.44 78 GLU A CA 1
ATOM 638 C C . GLU A 1 78 ? -6.521 8.867 11.200 1.00 85.44 78 GLU A C 1
ATOM 640 O O . GLU A 1 78 ? -7.367 9.000 12.092 1.00 85.44 78 GLU A O 1
ATOM 645 N N . MET A 1 79 ? -6.718 8.059 10.150 1.00 81.12 79 MET A N 1
ATOM 646 C CA . MET A 1 79 ? -7.935 7.258 9.959 1.00 81.12 79 MET A CA 1
ATOM 647 C C . MET A 1 79 ? -8.186 6.291 11.126 1.00 81.12 79 MET A C 1
ATOM 649 O O . MET A 1 79 ? -9.340 6.073 11.501 1.00 81.12 79 MET A O 1
ATOM 653 N N . LYS A 1 80 ? -7.128 5.747 11.744 1.00 69.88 80 LYS A N 1
ATOM 654 C CA . LYS A 1 80 ? -7.246 4.866 12.920 1.00 69.88 80 LYS A CA 1
ATOM 655 C C . LYS A 1 80 ? -7.687 5.617 14.173 1.00 69.88 80 LYS A C 1
ATOM 657 O O . LYS A 1 80 ? -8.460 5.080 14.959 1.00 69.88 80 LYS A O 1
ATOM 662 N N . THR A 1 81 ? -7.215 6.846 14.351 1.00 61.53 81 THR A N 1
ATOM 663 C CA . THR A 1 81 ? -7.386 7.597 15.601 1.00 61.53 81 THR A CA 1
ATOM 664 C C . THR A 1 81 ? -8.788 8.189 15.759 1.00 61.53 81 THR A C 1
ATOM 666 O O . THR A 1 81 ? -9.274 8.293 16.880 1.00 61.53 81 THR A O 1
ATOM 669 N N . LYS A 1 82 ? -9.461 8.582 14.665 1.00 54.09 82 LYS A N 1
ATOM 670 C CA . LYS A 1 82 ? -10.714 9.366 14.749 1.00 54.09 82 LYS A CA 1
ATOM 671 C C . LYS A 1 82 ? -11.995 8.630 14.349 1.00 54.09 82 LYS A C 1
ATOM 673 O O . LYS A 1 82 ? -13.050 8.964 14.879 1.00 54.09 82 LYS A O 1
ATOM 678 N N . ALA A 1 83 ? -11.940 7.644 13.451 1.00 54.31 83 ALA A N 1
ATOM 679 C CA . ALA A 1 83 ? -13.157 7.012 12.925 1.00 54.31 83 ALA A CA 1
ATOM 680 C C . ALA A 1 83 ? -13.614 5.777 13.725 1.00 54.31 83 ALA A C 1
ATOM 682 O O . ALA A 1 83 ? -14.811 5.550 13.870 1.00 54.31 83 ALA A O 1
ATOM 683 N N . PHE A 1 84 ? -12.686 4.990 14.279 1.00 51.00 84 PHE A N 1
ATOM 684 C CA . PHE A 1 84 ? -13.026 3.697 14.892 1.00 51.00 84 PHE A CA 1
ATOM 685 C C . PHE A 1 84 ? -13.462 3.803 16.363 1.00 51.00 84 PHE A C 1
ATOM 687 O O . PHE A 1 84 ? -14.352 3.079 16.812 1.00 51.00 84 PHE A O 1
ATOM 694 N N . VAL A 1 85 ? -12.873 4.745 17.108 1.00 53.78 85 VAL A N 1
ATOM 695 C CA . VAL A 1 85 ? -13.155 4.938 18.541 1.00 53.78 85 VAL A CA 1
ATOM 696 C C . VAL A 1 85 ? -14.578 5.456 18.759 1.00 53.78 85 VAL A C 1
ATOM 698 O O . VAL A 1 85 ? -15.279 4.960 19.633 1.00 53.78 85 VAL A O 1
ATOM 701 N N . LYS A 1 86 ? -15.053 6.384 17.918 1.00 51.97 86 LYS A N 1
ATOM 702 C CA . LYS A 1 86 ? -16.374 7.005 18.095 1.00 51.97 86 LYS A CA 1
ATOM 703 C C . LYS A 1 86 ? -17.537 6.051 17.787 1.00 51.97 86 LYS A C 1
ATOM 705 O O . LYS A 1 86 ? -18.487 5.977 18.551 1.00 51.97 86 LYS A O 1
ATOM 710 N N . ILE A 1 87 ? -17.424 5.261 16.715 1.00 54.22 87 ILE A N 1
ATOM 711 C CA . ILE A 1 87 ? -18.474 4.309 16.297 1.00 54.22 87 ILE A CA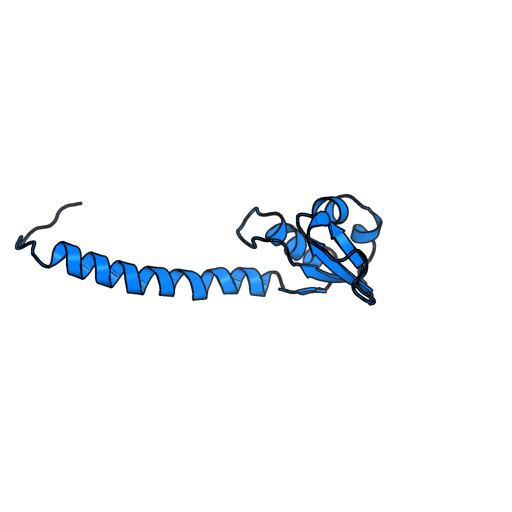 1
ATOM 712 C C . ILE A 1 87 ? -18.626 3.153 17.299 1.00 54.22 87 ILE A C 1
ATOM 714 O O . ILE A 1 87 ? -19.730 2.644 17.499 1.00 54.22 87 ILE A O 1
ATOM 718 N N . THR A 1 88 ? -17.527 2.742 17.939 1.00 56.81 88 THR A N 1
ATOM 719 C CA . THR A 1 88 ? -17.569 1.698 18.972 1.00 56.81 88 THR A CA 1
ATOM 720 C C . THR A 1 88 ? -18.072 2.255 20.303 1.00 56.81 88 THR A C 1
ATOM 722 O O . THR A 1 88 ? -18.889 1.600 20.938 1.00 56.81 88 THR A O 1
ATOM 725 N N . SER A 1 89 ? -17.644 3.461 20.703 1.00 59.78 89 SER A N 1
ATOM 726 C CA . SER A 1 89 ? -18.036 4.064 21.988 1.00 59.78 89 SER A CA 1
ATOM 727 C C . SER A 1 89 ? -19.539 4.306 22.079 1.00 59.78 89 SER A C 1
ATOM 729 O O . SER A 1 89 ? -20.160 3.844 23.026 1.00 59.78 89 SER A O 1
ATOM 731 N N . ASP A 1 90 ? -20.145 4.939 21.070 1.00 61.12 90 ASP A N 1
ATOM 732 C CA . ASP A 1 90 ? -21.555 5.347 21.153 1.00 61.12 90 ASP A CA 1
ATOM 733 C C . ASP A 1 90 ? -22.505 4.130 21.242 1.00 61.12 90 ASP A C 1
ATOM 735 O O . ASP A 1 90 ? -23.505 4.149 21.959 1.00 61.12 90 ASP A O 1
ATOM 739 N N . ASN A 1 91 ? -22.169 3.033 20.551 1.00 66.62 91 ASN A N 1
ATOM 740 C CA . ASN A 1 91 ? -22.935 1.784 20.612 1.00 66.62 91 ASN A CA 1
ATOM 741 C C . ASN A 1 91 ? -22.655 0.980 21.888 1.00 66.62 91 ASN A C 1
ATOM 743 O O . ASN A 1 91 ? -23.562 0.339 22.422 1.00 66.62 91 ASN A O 1
ATOM 747 N N . LEU A 1 92 ? -21.408 0.992 22.367 1.00 73.44 92 LEU A N 1
ATOM 748 C CA . LEU A 1 92 ? -21.019 0.290 23.584 1.00 73.44 92 LEU A CA 1
ATOM 749 C C . LEU A 1 92 ? -21.634 0.956 24.814 1.00 73.44 92 LEU A C 1
ATOM 751 O O . LEU A 1 92 ? -22.214 0.250 25.628 1.00 73.44 92 LEU A O 1
ATOM 755 N N . ASP A 1 93 ? -21.605 2.285 24.910 1.00 75.38 93 ASP A N 1
ATOM 756 C CA . ASP A 1 93 ? -22.213 3.033 26.016 1.00 75.38 93 ASP A CA 1
ATOM 757 C C . ASP A 1 93 ? -23.723 2.795 26.087 1.00 75.38 93 ASP A C 1
ATOM 759 O O . ASP A 1 93 ? -24.268 2.539 27.160 1.00 75.38 93 ASP A O 1
ATOM 763 N N . ALA A 1 94 ? -24.407 2.784 24.939 1.00 80.00 94 ALA A N 1
ATOM 764 C CA . ALA A 1 94 ? -25.829 2.462 24.887 1.00 80.00 94 ALA A CA 1
ATOM 765 C C . ALA A 1 94 ? -26.117 1.021 25.349 1.00 80.00 94 ALA A C 1
ATOM 767 O O . ALA A 1 94 ? -27.096 0.780 26.061 1.00 80.00 94 ALA A O 1
ATOM 768 N N . LEU A 1 95 ? -25.271 0.056 24.972 1.00 81.56 95 LEU A N 1
ATOM 769 C CA . LEU A 1 95 ? -25.412 -1.342 25.379 1.00 81.56 95 LEU A CA 1
ATOM 770 C C . LEU A 1 95 ? -25.104 -1.541 26.867 1.00 81.56 95 LEU A C 1
ATOM 772 O O . LEU A 1 95 ? -25.832 -2.270 27.539 1.00 81.56 95 LEU A O 1
ATOM 776 N N . VAL A 1 96 ? -24.064 -0.885 27.380 1.00 81.81 96 VAL A N 1
ATOM 777 C CA . VAL A 1 96 ? -23.679 -0.875 28.796 1.00 81.81 96 VAL A CA 1
ATOM 778 C C . VAL A 1 96 ? -24.813 -0.282 29.624 1.00 81.81 96 VAL A C 1
ATOM 780 O O . VAL A 1 96 ? -25.305 -0.943 30.536 1.00 81.81 96 VAL A O 1
ATOM 783 N N . GLN A 1 97 ? -25.316 0.898 29.248 1.00 83.31 97 GLN A N 1
ATOM 784 C CA . GLN A 1 97 ? -26.404 1.557 29.966 1.00 83.31 97 GLN A CA 1
ATOM 785 C C . GLN A 1 97 ? -27.686 0.723 29.939 1.00 83.31 97 GLN A C 1
ATOM 787 O O . GLN A 1 97 ? -28.367 0.623 30.953 1.00 83.31 97 GLN A O 1
ATOM 792 N N . LYS A 1 98 ? -28.006 0.081 28.808 1.00 83.62 98 LYS A N 1
ATOM 793 C CA . LYS A 1 98 ? -29.167 -0.811 28.695 1.00 83.62 98 LYS A CA 1
ATOM 794 C C . LYS A 1 98 ? -29.014 -2.082 29.531 1.00 83.62 98 LYS A C 1
ATOM 796 O O . LYS A 1 98 ? -29.977 -2.504 30.157 1.00 83.62 98 LYS A O 1
ATOM 801 N N . SER A 1 99 ? -27.837 -2.703 29.523 1.00 83.88 99 SER A N 1
ATOM 802 C CA . SER A 1 99 ? -27.608 -3.996 30.187 1.00 83.88 99 SER A CA 1
ATOM 803 C C . SER A 1 99 ? -27.462 -3.856 31.701 1.00 83.88 99 SER A C 1
ATOM 805 O O . SER A 1 99 ? -27.790 -4.783 32.434 1.00 83.88 99 SER A O 1
ATOM 807 N N . LEU A 1 100 ? -26.991 -2.699 32.171 1.00 80.25 100 LEU A N 1
ATOM 808 C CA . LEU A 1 100 ? -26.834 -2.393 33.592 1.00 80.25 100 LEU A CA 1
ATOM 809 C C . LEU A 1 100 ? -28.043 -1.642 34.183 1.00 80.25 100 LEU A C 1
ATOM 811 O O . LEU A 1 100 ? -28.095 -1.469 35.396 1.00 80.25 100 LEU A O 1
ATOM 815 N N . ALA A 1 101 ? -29.022 -1.227 33.366 1.00 79.81 101 ALA A N 1
ATOM 816 C CA . ALA A 1 101 ? -30.187 -0.446 33.807 1.00 79.81 101 ALA A CA 1
ATOM 817 C C . ALA A 1 101 ? -31.001 -1.117 34.928 1.00 79.81 101 ALA A C 1
ATOM 819 O O . ALA A 1 101 ? -31.532 -0.428 35.798 1.00 79.81 101 ALA A O 1
ATOM 820 N N . ASP A 1 102 ? -31.083 -2.449 34.912 1.00 77.31 102 ASP A N 1
ATOM 821 C CA . ASP A 1 102 ? -31.861 -3.227 35.881 1.00 77.31 102 ASP A CA 1
ATOM 822 C C . ASP A 1 102 ? -31.037 -3.674 37.102 1.00 77.31 102 ASP A C 1
ATOM 824 O O . ASP A 1 102 ? -31.583 -4.242 38.054 1.00 77.31 102 ASP A O 1
ATOM 828 N N . ILE A 1 103 ? -29.725 -3.406 37.118 1.00 74.44 103 ILE A N 1
ATOM 829 C CA . ILE A 1 103 ? -28.850 -3.776 38.232 1.00 74.44 103 ILE A CA 1
ATOM 830 C C . ILE A 1 103 ? -28.939 -2.696 39.312 1.00 74.44 103 ILE A C 1
ATOM 832 O O . ILE A 1 103 ? -28.248 -1.682 39.282 1.00 74.44 103 ILE A O 1
ATOM 836 N N . LYS A 1 104 ? -29.794 -2.937 40.307 1.00 64.25 104 LYS A N 1
ATOM 837 C CA . LYS A 1 104 ? -29.862 -2.153 41.547 1.00 64.25 104 LYS A CA 1
ATOM 838 C C . LYS A 1 104 ? -28.856 -2.692 42.564 1.00 64.25 104 LYS A C 1
ATOM 840 O O . LYS A 1 104 ? -29.245 -3.373 43.508 1.00 64.25 104 LYS A O 1
ATOM 845 N N . SER A 1 105 ? -27.571 -2.445 42.346 1.00 64.44 105 SER A N 1
ATOM 846 C CA . SER A 1 105 ? -26.545 -2.708 43.360 1.00 64.44 105 SER A CA 1
ATOM 847 C C . SER A 1 105 ? -25.759 -1.431 43.612 1.00 64.44 105 SER A C 1
ATOM 849 O O . SER A 1 105 ? -25.240 -0.840 42.670 1.00 64.44 105 SER A O 1
ATOM 851 N N . ASP A 1 106 ? -25.661 -1.027 44.878 1.00 60.84 106 ASP A N 1
ATOM 852 C CA . ASP A 1 106 ? -24.892 0.148 45.310 1.00 60.84 106 ASP A CA 1
ATOM 853 C C . ASP A 1 106 ? -23.368 -0.103 45.311 1.00 60.84 106 ASP A C 1
ATOM 855 O O . ASP A 1 106 ? -22.583 0.793 45.619 1.00 60.84 106 ASP A O 1
ATOM 859 N N . THR A 1 107 ? -22.930 -1.312 44.947 1.00 58.06 107 THR A N 1
ATOM 860 C CA . THR A 1 107 ? -21.517 -1.697 44.865 1.00 58.06 107 THR A CA 1
ATOM 861 C C . THR A 1 107 ? -21.250 -2.584 43.653 1.00 58.06 107 THR A C 1
ATOM 863 O O . THR A 1 107 ? -21.978 -3.545 43.386 1.00 58.06 107 THR A O 1
ATOM 866 N N . PHE A 1 108 ? -20.181 -2.244 42.929 1.00 53.50 108 PHE A N 1
ATOM 867 C CA . PHE A 1 108 ? -19.653 -2.956 41.768 1.00 53.50 108 PHE A CA 1
ATOM 868 C C . PHE A 1 108 ? -18.148 -3.158 42.002 1.00 53.50 108 PHE A C 1
ATOM 870 O O . PHE A 1 108 ? -17.433 -2.175 42.197 1.00 53.50 108 PHE A O 1
ATOM 877 N N . GLU A 1 109 ? -17.668 -4.402 42.009 1.00 47.47 109 GLU A N 1
ATOM 878 C CA . GLU A 1 109 ? -16.234 -4.730 42.038 1.00 47.47 109 GLU A CA 1
ATOM 879 C C . GLU A 1 109 ? -15.864 -5.517 40.772 1.00 47.47 109 GLU A C 1
ATOM 881 O O . GLU A 1 109 ? -16.664 -6.316 40.281 1.00 47.47 109 GLU A O 1
ATOM 886 N N . LEU A 1 110 ? -14.681 -5.207 40.229 1.00 43.69 110 LEU A N 1
ATOM 887 C CA . LEU A 1 110 ? -14.119 -5.708 38.967 1.00 43.69 110 LEU A CA 1
ATOM 888 C C . LEU A 1 110 ? -13.317 -6.997 39.160 1.00 43.69 110 LEU A C 1
ATOM 890 O O . LEU A 1 110 ? -12.491 -7.029 40.100 1.00 43.69 110 LEU A O 1
#

Secondary structure (DSSP, 8-state):
-EEEEEES-GGGS-S-BTTEEEEEHHHHHH-HHHHH---EEEEE--S--STTSHHHHHHHHHHHTT-EEES-HHHHHHHHHHSHHHHHHHHHHHHHHHHHTT---S----

Mean predicted aligned error: 11.19 Å